Protein AF-A0A387B095-F1 (afdb_monomer_lite)

pLDDT: mean 88.82, std 8.4, range [57.94, 96.94]

Foldseek 3Di:
DDDPVLVVCVVVVPVLNVLLLCQQALNQVVVQVPPPDAAADALSSLVVNVVCVVVVVHRGPADLVDQVRLVVSCVVCVVRHDPRNNCNSCVVPD

Organism: NCBI:txid2419772

Structure (mmCIF, N/CA/C/O backbone):
data_AF-A0A387B095-F1
#
_entry.id   AF-A0A387B095-F1
#
loop_
_atom_site.group_PDB
_atom_site.id
_atom_site.type_symbol
_atom_site.label_atom_id
_atom_site.label_alt_id
_atom_site.label_comp_id
_atom_site.label_asym_id
_atom_site.label_entity_id
_atom_site.label_seq_id
_atom_site.pdbx_PDB_ins_code
_atom_site.Cartn_x
_atom_site.Cartn_y
_atom_site.Cartn_z
_atom_site.occupancy
_atom_site.B_iso_or_equiv
_atom_site.auth_seq_id
_atom_site.auth_comp_id
_atom_site.auth_asym_id
_atom_site.auth_atom_id
_atom_site.pdbx_PDB_model_num
ATOM 1 N N . MET A 1 1 ? -12.967 -7.777 11.930 1.00 57.94 1 MET A N 1
ATOM 2 C CA . MET A 1 1 ? -13.202 -7.027 13.188 1.00 57.94 1 MET A CA 1
ATOM 3 C C . MET A 1 1 ? -11.987 -6.148 13.418 1.00 57.94 1 MET A C 1
ATOM 5 O O . MET A 1 1 ? -10.874 -6.657 13.345 1.00 57.94 1 MET A O 1
ATOM 9 N N . ILE A 1 2 ? -12.184 -4.840 13.593 1.00 68.00 2 ILE A N 1
ATOM 10 C CA . ILE A 1 2 ? -11.079 -3.882 13.733 1.00 68.00 2 ILE A CA 1
ATOM 11 C C . ILE A 1 2 ? -10.403 -4.122 15.079 1.00 68.00 2 ILE A C 1
ATOM 13 O O . ILE A 1 2 ? -11.078 -4.164 16.109 1.00 68.00 2 ILE A O 1
ATOM 17 N N . LYS A 1 3 ? -9.082 -4.301 15.077 1.00 78.75 3 LYS A N 1
ATOM 18 C CA . LYS A 1 3 ? -8.348 -4.499 16.324 1.00 78.75 3 LYS A CA 1
ATOM 19 C C . LYS A 1 3 ? -8.326 -3.192 17.137 1.00 78.75 3 LYS A C 1
ATOM 21 O O . LYS A 1 3 ? -8.150 -2.128 16.535 1.00 78.75 3 LYS A O 1
ATOM 26 N N . PRO A 1 4 ? -8.472 -3.236 18.475 1.00 82.19 4 PRO A N 1
ATOM 27 C CA . PRO A 1 4 ? -8.474 -2.040 19.319 1.00 82.19 4 PRO A CA 1
ATOM 28 C C . PRO A 1 4 ? -7.256 -1.128 19.124 1.00 82.19 4 PRO A C 1
ATOM 30 O O . PRO A 1 4 ? -7.389 0.088 19.252 1.00 82.19 4 PRO A O 1
ATOM 33 N N . GLU A 1 5 ? -6.082 -1.672 18.781 1.00 80.56 5 GLU A N 1
ATOM 34 C CA . GLU A 1 5 ? -4.905 -0.848 18.493 1.00 80.56 5 GLU A CA 1
ATOM 35 C C . GLU A 1 5 ? -5.085 0.080 17.282 1.00 80.56 5 GLU A C 1
ATOM 37 O O . GLU A 1 5 ? -4.648 1.225 17.340 1.00 80.56 5 GLU A O 1
ATOM 42 N N . ILE A 1 6 ? -5.793 -0.350 16.231 1.00 76.94 6 ILE A N 1
ATOM 43 C CA . ILE A 1 6 ? -6.024 0.461 15.024 1.00 76.94 6 ILE A CA 1
ATOM 44 C C . ILE A 1 6 ? -6.924 1.653 15.367 1.00 76.94 6 ILE A C 1
ATOM 46 O O . ILE A 1 6 ? -6.660 2.778 14.951 1.00 76.94 6 ILE A O 1
ATOM 50 N N . LEU A 1 7 ? -7.956 1.432 16.186 1.00 77.56 7 LEU A N 1
ATOM 51 C CA . LEU A 1 7 ? -8.825 2.513 16.659 1.00 77.56 7 LEU A CA 1
ATOM 52 C C . LEU A 1 7 ? -8.045 3.525 17.507 1.00 77.56 7 LEU A C 1
ATOM 54 O O . LEU A 1 7 ? -8.182 4.729 17.306 1.00 77.56 7 LEU A O 1
ATOM 58 N N . LYS A 1 8 ? -7.175 3.048 18.406 1.00 80.31 8 LYS A N 1
ATOM 59 C CA . LYS A 1 8 ? -6.303 3.923 19.206 1.00 80.31 8 LYS A CA 1
ATOM 60 C C . LYS A 1 8 ? -5.348 4.737 18.334 1.00 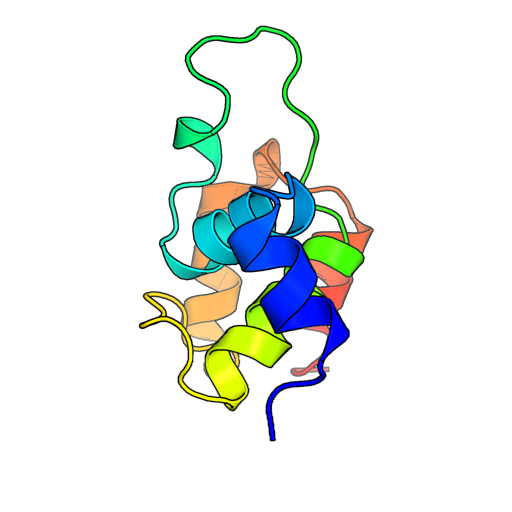80.31 8 LYS A C 1
ATOM 62 O O . LYS A 1 8 ? -5.178 5.925 18.580 1.00 80.31 8 LYS A O 1
ATOM 67 N N . MET A 1 9 ? -4.758 4.126 17.308 1.00 81.44 9 MET A N 1
ATOM 68 C CA . MET A 1 9 ? -3.879 4.821 16.364 1.00 81.44 9 MET A CA 1
ATOM 69 C C . MET A 1 9 ? -4.619 5.941 15.619 1.00 81.44 9 MET A C 1
ATOM 71 O O . MET A 1 9 ? -4.060 7.020 15.446 1.00 81.44 9 MET A O 1
ATOM 75 N N . ALA A 1 10 ? -5.879 5.717 15.230 1.00 74.19 10 ALA A N 1
ATOM 76 C CA . ALA A 1 10 ? -6.674 6.716 14.518 1.00 74.19 10 ALA A CA 1
ATOM 77 C C . ALA A 1 10 ? -7.013 7.908 15.423 1.00 74.19 10 ALA A C 1
ATOM 79 O O . ALA A 1 10 ? -6.872 9.057 15.014 1.00 74.19 10 ALA A O 1
ATOM 80 N N . ILE A 1 11 ? -7.402 7.629 16.671 1.00 77.25 11 ILE A N 1
ATOM 81 C CA . ILE A 1 11 ? -7.702 8.654 17.681 1.00 77.25 11 ILE A CA 1
ATOM 82 C C . ILE A 1 11 ? -6.457 9.492 17.999 1.00 77.25 11 ILE A C 1
ATOM 84 O O . ILE A 1 11 ? -6.549 10.709 18.122 1.00 77.25 11 ILE A O 1
ATOM 88 N N . ASN A 1 12 ? -5.289 8.853 18.082 1.00 81.81 12 ASN A N 1
ATOM 89 C CA . ASN A 1 12 ? -4.035 9.510 18.450 1.00 81.81 12 ASN A CA 1
ATOM 90 C C . ASN A 1 12 ? -3.294 10.157 17.266 1.00 81.81 12 ASN A C 1
ATOM 92 O O . ASN A 1 12 ? -2.151 10.570 17.439 1.00 81.81 12 ASN A O 1
ATOM 96 N N . GLN A 1 13 ? -3.907 10.226 16.076 1.00 74.88 13 GLN A N 1
ATOM 97 C CA . GLN A 1 13 ? -3.285 10.759 14.853 1.00 74.88 13 GLN A CA 1
ATOM 98 C C . GLN A 1 13 ? -1.921 10.120 14.538 1.00 74.88 13 GLN A C 1
ATOM 100 O O . GLN A 1 13 ? -0.982 10.780 14.094 1.00 74.88 13 GLN A O 1
ATOM 105 N N . ASP A 1 14 ? -1.804 8.815 14.781 1.00 85.31 14 ASP A N 1
ATOM 106 C CA . ASP A 1 14 ? -0.556 8.085 14.602 1.00 85.31 14 ASP A CA 1
ATOM 107 C C . ASP A 1 14 ? -0.109 8.106 13.133 1.00 85.31 14 ASP A C 1
ATOM 109 O O . ASP A 1 14 ? -0.861 7.720 12.229 1.00 85.31 14 ASP A O 1
ATOM 113 N N . ASN A 1 15 ? 1.144 8.506 12.895 1.00 86.81 15 ASN A N 1
ATOM 114 C CA . ASN A 1 15 ? 1.693 8.636 11.546 1.00 86.81 15 ASN A CA 1
ATOM 115 C C . ASN A 1 15 ? 1.600 7.327 10.742 1.00 86.81 15 ASN A C 1
ATOM 117 O O . ASN A 1 15 ? 1.406 7.353 9.531 1.00 86.81 15 ASN A O 1
ATOM 121 N N . ARG A 1 16 ? 1.660 6.164 11.400 1.00 88.94 16 ARG A N 1
ATOM 122 C CA . ARG A 1 16 ? 1.531 4.857 10.736 1.00 88.94 16 ARG A CA 1
ATOM 123 C C . ARG A 1 16 ? 0.152 4.674 10.100 1.00 88.94 16 ARG A C 1
ATOM 125 O O . ARG A 1 16 ? 0.054 4.128 9.004 1.00 88.94 16 ARG A O 1
ATOM 132 N N . ILE A 1 17 ? -0.915 5.155 10.747 1.00 89.56 17 ILE A N 1
ATOM 133 C CA . ILE A 1 17 ? -2.255 5.126 10.145 1.00 89.56 17 ILE A CA 1
ATOM 134 C C . ILE A 1 17 ? -2.356 6.124 8.996 1.00 89.56 17 ILE A C 1
ATOM 136 O O . ILE A 1 17 ? -2.921 5.780 7.960 1.00 89.56 17 ILE A O 1
ATOM 140 N N . ASN A 1 18 ? -1.777 7.317 9.137 1.00 90.31 18 ASN A N 1
ATOM 141 C CA . ASN A 1 18 ? -1.792 8.317 8.068 1.00 90.31 18 ASN A CA 1
ATOM 142 C C . ASN A 1 18 ? -1.066 7.808 6.816 1.00 90.31 18 ASN A C 1
ATOM 144 O O . ASN A 1 18 ? -1.589 7.939 5.712 1.00 90.31 18 ASN A O 1
ATOM 148 N N . ARG A 1 19 ? 0.073 7.133 6.993 1.00 93.44 19 ARG A N 1
ATOM 149 C CA . ARG A 1 19 ? 0.828 6.458 5.928 1.00 93.44 19 ARG A CA 1
ATOM 150 C C . ARG A 1 19 ? 0.014 5.352 5.257 1.00 93.44 19 ARG A C 1
ATOM 152 O O . ARG A 1 19 ? -0.109 5.334 4.035 1.00 93.44 19 ARG A O 1
ATOM 159 N N . ALA A 1 20 ? -0.619 4.475 6.035 1.00 94.62 20 ALA A N 1
ATOM 160 C CA . ALA A 1 20 ? -1.482 3.431 5.483 1.00 94.62 20 ALA A CA 1
ATOM 161 C C . ALA A 1 20 ? -2.678 4.011 4.706 1.00 94.62 20 ALA A C 1
ATOM 163 O O . ALA A 1 20 ? -2.994 3.546 3.612 1.00 94.62 20 ALA A O 1
ATOM 164 N N . ILE A 1 21 ? -3.317 5.064 5.223 1.00 93.19 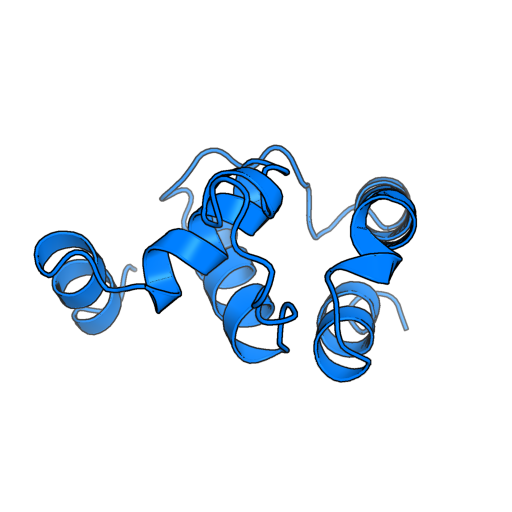21 ILE A N 1
ATOM 165 C CA . ILE A 1 21 ? -4.375 5.797 4.512 1.00 93.19 21 ILE A CA 1
ATOM 166 C C . ILE A 1 21 ? -3.829 6.420 3.224 1.00 93.19 21 ILE A C 1
ATOM 168 O O . ILE A 1 21 ? -4.530 6.414 2.211 1.00 93.19 21 ILE A O 1
ATOM 172 N N . ALA A 1 22 ? -2.597 6.932 3.247 1.00 93.75 22 ALA A N 1
ATOM 173 C CA . ALA A 1 22 ? -1.992 7.560 2.085 1.00 93.75 22 ALA A CA 1
ATOM 174 C C . ALA A 1 22 ? -1.735 6.567 0.942 1.00 93.75 22 ALA A C 1
ATOM 176 O O . ALA A 1 22 ? -1.946 6.888 -0.228 1.00 93.75 22 ALA A O 1
ATOM 177 N N . ILE A 1 23 ? -1.369 5.327 1.283 1.00 95.56 23 ILE A N 1
ATOM 178 C CA . ILE A 1 23 ? -1.323 4.213 0.327 1.00 95.56 23 ILE A CA 1
ATOM 179 C C . ILE A 1 23 ? -2.717 3.986 -0.264 1.00 95.56 23 ILE A C 1
ATOM 181 O O . ILE A 1 23 ? -2.883 4.032 -1.477 1.00 95.56 23 ILE A O 1
ATOM 185 N N . LEU A 1 24 ? -3.746 3.816 0.573 1.00 95.56 24 LEU A N 1
ATOM 186 C CA . LEU A 1 24 ? -5.112 3.533 0.105 1.00 95.56 24 LEU A CA 1
ATOM 187 C C . LEU A 1 24 ? -5.687 4.618 -0.804 1.00 95.56 24 LEU A C 1
ATOM 189 O O . LEU A 1 24 ? -6.499 4.329 -1.680 1.00 95.56 24 LEU A O 1
ATOM 193 N N . LYS A 1 25 ? -5.286 5.871 -0.602 1.00 94.62 25 LYS A N 1
ATOM 194 C CA . LYS A 1 25 ? -5.747 7.016 -1.391 1.00 94.62 25 LYS A CA 1
ATOM 195 C C . LYS A 1 25 ? -4.852 7.340 -2.591 1.00 94.62 25 LYS A C 1
ATOM 197 O O . LYS A 1 25 ? -5.210 8.258 -3.341 1.00 94.62 25 LYS A O 1
ATOM 202 N N . ASP A 1 26 ? -3.761 6.593 -2.782 1.00 93.50 26 ASP A N 1
ATOM 203 C CA . ASP A 1 26 ? -2.709 6.847 -3.774 1.00 93.50 26 ASP A CA 1
ATOM 204 C C . ASP A 1 26 ? -2.225 8.307 -3.716 1.00 93.50 26 ASP A C 1
ATOM 206 O O . ASP A 1 26 ? -2.269 9.053 -4.693 1.00 93.50 26 ASP A O 1
ATOM 210 N N . ASN A 1 27 ? -1.882 8.768 -2.509 1.00 92.56 27 ASN A N 1
ATOM 211 C CA . ASN A 1 27 ? -1.458 10.145 -2.247 1.00 92.56 27 ASN A CA 1
ATOM 212 C C . ASN A 1 27 ? -0.289 10.217 -1.253 1.00 92.56 27 ASN A C 1
ATOM 214 O O . ASN A 1 27 ? -0.229 11.144 -0.444 1.00 92.56 27 ASN A O 1
ATOM 218 N N . TRP A 1 28 ? 0.659 9.275 -1.334 1.00 91.19 28 TRP A N 1
ATOM 219 C CA . TRP A 1 28 ? 1.836 9.219 -0.453 1.00 91.19 28 TRP A CA 1
ATOM 220 C C . TRP A 1 28 ? 2.558 10.563 -0.334 1.00 91.19 28 TRP A C 1
ATOM 222 O O . TRP A 1 28 ? 2.864 11.005 0.763 1.00 91.19 28 TRP A O 1
ATOM 232 N N . PHE A 1 29 ? 2.746 11.269 -1.450 1.00 84.69 29 PHE A N 1
ATOM 233 C CA . PHE A 1 29 ? 3.406 12.576 -1.469 1.00 84.69 29 PHE A CA 1
ATOM 234 C C . PHE A 1 29 ? 2.749 13.616 -0.540 1.00 84.69 29 PHE A C 1
ATOM 236 O O . PHE A 1 29 ? 3.442 14.424 0.069 1.00 84.69 29 PHE A O 1
ATOM 243 N N . SER A 1 30 ? 1.422 13.575 -0.384 1.00 83.38 30 SER A N 1
ATOM 244 C CA . SER A 1 30 ? 0.670 14.602 0.351 1.00 83.38 30 SER A CA 1
ATOM 245 C C . SER A 1 30 ? 0.920 14.626 1.859 1.00 83.38 30 SER A C 1
ATOM 247 O O . SER A 1 30 ? 0.585 15.618 2.496 1.00 83.38 30 SER A O 1
ATOM 249 N N . ILE A 1 31 ? 1.502 13.571 2.442 1.00 83.69 31 ILE A N 1
ATOM 250 C CA . ILE A 1 31 ? 1.797 13.547 3.886 1.00 83.69 31 ILE A CA 1
ATOM 251 C C . ILE A 1 31 ? 3.145 14.193 4.226 1.00 83.69 31 ILE A C 1
ATOM 253 O O . ILE A 1 31 ? 3.459 14.340 5.403 1.00 83.69 31 ILE A O 1
ATOM 257 N N . TYR A 1 32 ? 3.932 14.569 3.214 1.00 77.25 32 TYR A N 1
ATOM 258 C CA . TYR A 1 32 ? 5.280 15.103 3.393 1.00 77.25 32 TYR A CA 1
ATOM 259 C C . TYR A 1 32 ? 5.450 16.554 2.935 1.00 77.25 32 TYR A C 1
ATOM 261 O O . TYR A 1 32 ? 6.557 17.036 3.088 1.00 77.25 32 TYR A O 1
ATOM 269 N N . ASP A 1 33 ? 4.413 17.226 2.415 1.00 67.25 33 ASP A N 1
ATOM 270 C CA . ASP A 1 33 ? 4.322 18.684 2.144 1.00 67.25 33 ASP A CA 1
ATOM 271 C C . ASP A 1 33 ? 5.679 19.408 1.935 1.00 67.25 33 ASP A C 1
ATOM 273 O O . ASP A 1 33 ? 6.150 20.152 2.791 1.00 67.25 33 ASP A O 1
ATOM 277 N N . ASP A 1 34 ? 6.359 19.113 0.819 1.00 66.50 34 ASP A N 1
ATOM 278 C CA . ASP A 1 34 ? 7.669 19.674 0.426 1.00 66.50 34 ASP A CA 1
ATOM 279 C C . ASP A 1 34 ? 8.873 19.398 1.357 1.00 66.50 34 ASP A C 1
ATOM 281 O O . ASP A 1 34 ? 9.961 19.954 1.176 1.00 66.50 34 ASP A O 1
ATOM 285 N N . SER A 1 35 ? 8.744 18.473 2.310 1.00 72.75 35 SER A N 1
ATOM 286 C CA . SER A 1 35 ? 9.855 17.980 3.124 1.00 72.75 35 SER A CA 1
ATOM 287 C C . SER A 1 35 ? 10.936 17.339 2.242 1.00 72.75 35 SER A C 1
ATOM 289 O O . SER A 1 35 ? 10.649 16.392 1.499 1.00 72.75 35 SER A O 1
ATOM 291 N N . PRO A 1 36 ? 12.211 17.756 2.376 1.00 70.69 36 PRO A N 1
ATOM 292 C CA . PRO A 1 36 ? 13.327 17.072 1.726 1.00 70.69 36 PRO A CA 1
ATOM 293 C C . PRO A 1 36 ? 13.575 15.675 2.320 1.00 70.69 36 PRO A C 1
ATOM 295 O O . PRO A 1 36 ? 14.278 14.863 1.719 1.00 70.69 36 PRO A O 1
ATOM 298 N N . PHE A 1 37 ? 12.990 15.381 3.485 1.00 73.19 37 PHE A N 1
ATOM 299 C CA . PHE A 1 37 ? 13.082 14.097 4.168 1.00 73.19 37 PHE A CA 1
ATOM 300 C C . PHE A 1 37 ? 11.737 13.385 4.076 1.00 73.19 37 PHE A C 1
ATOM 302 O O . PHE A 1 37 ? 10.851 13.559 4.917 1.00 73.19 37 PHE A O 1
ATOM 309 N N . MET A 1 38 ? 11.591 12.607 3.007 1.00 81.38 38 MET A N 1
ATOM 310 C CA . MET A 1 38 ? 10.458 11.719 2.805 1.00 81.38 38 MET A CA 1
ATOM 311 C C . MET A 1 38 ? 10.859 10.300 3.177 1.00 81.38 38 MET A C 1
ATOM 313 O O . MET A 1 38 ? 11.727 9.702 2.535 1.00 81.38 38 MET A O 1
ATOM 317 N N . ASP A 1 39 ? 10.193 9.740 4.179 1.00 88.81 39 ASP A N 1
ATOM 318 C CA . ASP A 1 39 ? 10.346 8.320 4.455 1.00 88.81 39 ASP A CA 1
ATOM 319 C C . ASP A 1 39 ? 9.738 7.505 3.314 1.00 88.81 39 ASP A C 1
ATOM 321 O O . ASP A 1 39 ? 8.657 7.802 2.791 1.00 88.81 39 ASP A O 1
ATOM 325 N N . LYS A 1 40 ? 10.418 6.418 2.967 1.00 92.06 40 LYS A N 1
ATOM 326 C CA . LYS A 1 40 ? 9.885 5.442 2.025 1.00 92.06 40 LYS A CA 1
ATOM 327 C C . LYS A 1 40 ? 8.769 4.623 2.668 1.00 92.06 40 LYS A C 1
ATOM 329 O O . LYS A 1 40 ? 8.785 4.380 3.876 1.00 92.06 40 LYS A O 1
ATOM 334 N N . MET A 1 41 ? 7.821 4.179 1.848 1.00 94.81 41 MET A N 1
ATOM 335 C CA . MET A 1 41 ? 6.886 3.114 2.194 1.00 94.81 41 MET A CA 1
ATOM 336 C C . MET A 1 41 ? 7.668 1.866 2.582 1.00 94.81 41 MET A C 1
ATOM 338 O O . MET A 1 41 ? 8.588 1.477 1.860 1.00 94.81 41 MET A O 1
ATOM 342 N N . SER A 1 42 ? 7.244 1.243 3.676 1.00 95.62 42 SER A N 1
ATOM 343 C CA . SER A 1 42 ? 7.761 -0.026 4.189 1.00 95.62 42 SER A CA 1
ATOM 344 C C . SER A 1 42 ? 6.707 -1.132 4.090 1.00 95.62 42 SER A C 1
ATOM 346 O O . SER A 1 42 ? 5.512 -0.856 3.930 1.00 95.62 42 SER A O 1
ATOM 348 N N . ALA A 1 43 ? 7.114 -2.392 4.267 1.00 96.38 43 ALA A N 1
ATOM 349 C CA . ALA A 1 43 ? 6.176 -3.516 4.355 1.00 96.38 43 ALA A CA 1
ATOM 350 C C . ALA A 1 43 ? 5.086 -3.310 5.429 1.00 96.38 43 ALA A C 1
ATOM 352 O O . ALA A 1 43 ? 3.918 -3.618 5.194 1.00 96.38 43 ALA A O 1
ATOM 353 N N . ASN A 1 44 ? 5.427 -2.718 6.580 1.00 95.19 44 ASN A N 1
ATOM 354 C CA . ASN A 1 44 ? 4.467 -2.470 7.663 1.00 95.19 44 ASN A CA 1
ATOM 355 C C . ASN A 1 44 ? 3.344 -1.507 7.243 1.00 95.19 44 ASN A C 1
ATOM 357 O O . ASN A 1 44 ? 2.184 -1.715 7.608 1.00 95.19 44 ASN A O 1
ATOM 361 N N . ASP A 1 45 ? 3.672 -0.473 6.460 1.00 95.75 45 ASP A N 1
ATOM 362 C CA . ASP A 1 45 ? 2.678 0.472 5.937 1.00 95.75 45 ASP A CA 1
ATOM 363 C C . ASP A 1 45 ? 1.697 -0.243 4.997 1.00 95.75 45 ASP A C 1
ATOM 365 O O . ASP A 1 45 ? 0.479 -0.074 5.105 1.00 95.75 45 ASP A O 1
ATOM 369 N N . VAL A 1 46 ? 2.227 -1.096 4.112 1.00 96.56 46 VAL A N 1
ATOM 370 C CA . VAL A 1 46 ? 1.437 -1.877 3.152 1.00 96.56 46 VAL A CA 1
ATOM 371 C C . VAL A 1 46 ? 0.538 -2.886 3.867 1.00 96.56 46 VAL A C 1
ATOM 373 O O . VAL A 1 46 ? -0.652 -2.972 3.561 1.00 96.56 46 VAL A O 1
ATOM 376 N N . GLN A 1 47 ? 1.062 -3.627 4.846 1.00 95.69 47 GLN A N 1
ATOM 377 C CA . GLN A 1 47 ? 0.280 -4.591 5.624 1.00 95.69 47 GLN A CA 1
ATOM 378 C C . GLN A 1 47 ? -0.871 -3.910 6.368 1.00 95.69 47 GLN A C 1
ATOM 380 O O . GLN A 1 47 ? -2.000 -4.412 6.375 1.00 95.69 47 GLN A O 1
ATOM 385 N N . LEU A 1 48 ? -0.618 -2.740 6.962 1.00 95.00 48 LEU A N 1
ATOM 386 C CA . LEU A 1 48 ? -1.668 -1.966 7.610 1.00 95.00 48 LEU A CA 1
ATOM 387 C C . LEU A 1 48 ? -2.707 -1.481 6.589 1.00 95.00 48 LEU A C 1
ATOM 389 O O . LEU A 1 48 ? -3.900 -1.666 6.824 1.00 95.00 48 LEU A O 1
ATOM 393 N N . ALA A 1 49 ? -2.288 -0.957 5.434 1.00 95.38 49 ALA A N 1
ATOM 394 C CA . ALA A 1 49 ? -3.197 -0.539 4.365 1.00 95.38 49 ALA A CA 1
ATOM 395 C C . ALA A 1 49 ? -4.093 -1.696 3.885 1.00 95.38 49 ALA A C 1
ATOM 397 O O . ALA A 1 49 ? -5.319 -1.562 3.861 1.00 95.38 49 ALA A O 1
ATOM 398 N N . LYS A 1 50 ? -3.518 -2.871 3.599 1.00 94.62 50 LYS A N 1
ATOM 399 C CA . LYS A 1 50 ? -4.273 -4.084 3.240 1.00 94.62 50 LYS A CA 1
ATOM 400 C C . LYS A 1 50 ? -5.292 -4.459 4.317 1.00 94.62 50 LYS A C 1
ATOM 402 O O . LYS A 1 50 ? -6.442 -4.755 3.996 1.00 94.62 50 LYS A O 1
ATOM 407 N N . ASN A 1 51 ? -4.905 -4.405 5.593 1.00 93.12 51 ASN A N 1
ATOM 408 C CA . ASN A 1 51 ? -5.806 -4.697 6.710 1.00 93.12 51 ASN A CA 1
ATOM 409 C C . ASN A 1 51 ? -6.980 -3.711 6.788 1.00 93.12 51 ASN A C 1
ATOM 411 O O . ASN A 1 51 ? -8.116 -4.134 7.020 1.00 93.12 51 ASN A O 1
ATOM 415 N N . LEU A 1 52 ? -6.722 -2.417 6.579 1.00 92.44 52 LEU A N 1
ATOM 416 C CA . LEU A 1 52 ? -7.753 -1.378 6.555 1.00 92.44 52 LEU A CA 1
ATOM 417 C C . LEU A 1 52 ? -8.718 -1.561 5.371 1.00 92.44 52 LEU A C 1
ATOM 419 O O . LEU A 1 52 ? -9.933 -1.499 5.565 1.00 92.44 52 LEU A O 1
ATOM 423 N N . SER A 1 53 ? -8.183 -1.846 4.17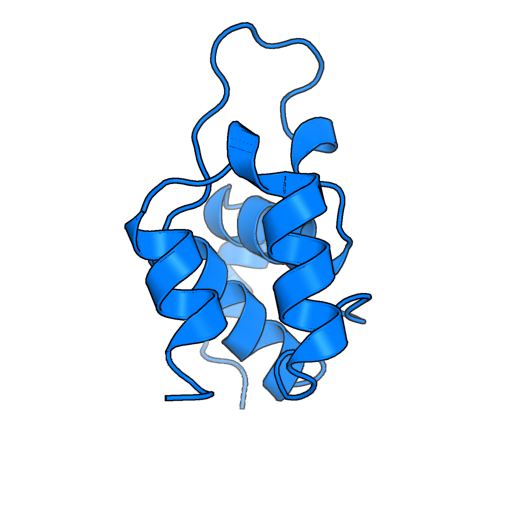9 1.00 93.25 53 SER A N 1
ATOM 424 C CA . SER A 1 53 ? -8.959 -2.118 2.961 1.00 93.25 53 SER A CA 1
ATOM 425 C C . SER A 1 53 ? -9.838 -3.363 3.116 1.00 93.25 53 SER A C 1
ATOM 427 O O . SER A 1 53 ? -11.052 -3.292 2.954 1.00 93.25 53 SER A O 1
ATOM 429 N N . LYS A 1 54 ? -9.262 -4.487 3.569 1.00 91.56 54 LYS A N 1
ATOM 430 C CA . LYS A 1 54 ? -9.976 -5.761 3.781 1.00 91.56 54 LYS A CA 1
ATOM 431 C C . LYS A 1 54 ? -11.149 -5.649 4.761 1.00 91.56 54 LYS A C 1
ATOM 433 O O . LYS A 1 54 ? -12.116 -6.396 4.648 1.00 91.56 54 LYS A O 1
ATOM 438 N N . ASN A 1 55 ? -11.060 -4.755 5.748 1.00 89.25 55 ASN A N 1
ATOM 439 C CA . ASN A 1 55 ? -12.131 -4.517 6.720 1.00 89.25 55 ASN A CA 1
ATOM 440 C C . ASN A 1 55 ? -13.069 -3.361 6.312 1.00 89.25 55 ASN A C 1
ATOM 442 O O . ASN A 1 55 ? -13.895 -2.964 7.130 1.00 89.25 55 ASN A O 1
ATOM 446 N N . ASN A 1 56 ? -12.956 -2.824 5.088 1.00 88.06 56 ASN A N 1
ATOM 447 C CA . ASN A 1 56 ? -13.754 -1.705 4.566 1.00 88.06 56 ASN A CA 1
ATOM 448 C C . ASN A 1 56 ? -13.746 -0.457 5.470 1.00 88.06 56 ASN A C 1
ATOM 450 O O . ASN A 1 56 ? -14.739 0.259 5.567 1.00 88.06 56 ASN A O 1
ATOM 454 N N . ILE A 1 57 ? -12.628 -0.198 6.158 1.00 86.50 57 ILE A N 1
ATOM 455 C CA . ILE A 1 57 ? -12.507 0.939 7.087 1.00 86.50 57 ILE A CA 1
ATOM 456 C C . ILE A 1 57 ? -12.317 2.246 6.311 1.00 86.50 57 ILE A C 1
ATOM 458 O O . ILE A 1 57 ? -12.831 3.293 6.694 1.00 86.50 57 ILE A O 1
ATOM 462 N N . ILE A 1 58 ? -11.558 2.181 5.219 1.00 85.88 58 ILE A N 1
ATOM 463 C CA . ILE A 1 58 ? -11.230 3.310 4.353 1.00 85.88 58 ILE A CA 1
ATOM 464 C C . ILE A 1 58 ? -11.501 2.872 2.919 1.00 85.88 58 ILE A C 1
ATOM 466 O O . ILE A 1 58 ? -11.072 1.792 2.513 1.00 85.88 58 ILE A O 1
ATOM 470 N N . ASN A 1 59 ? -12.181 3.719 2.146 1.00 87.38 59 ASN A N 1
ATOM 471 C CA . ASN A 1 59 ? -12.370 3.472 0.722 1.00 87.38 59 ASN A CA 1
ATOM 472 C C . ASN A 1 59 ? -11.014 3.521 0.001 1.00 87.38 59 ASN A C 1
ATOM 474 O O . ASN A 1 59 ? -10.338 4.554 0.020 1.00 87.38 59 ASN A O 1
ATOM 478 N N . SER A 1 60 ? -10.623 2.405 -0.610 1.00 93.19 60 SER A N 1
ATOM 479 C CA . SER A 1 60 ? -9.340 2.254 -1.289 1.00 93.19 60 SER A CA 1
ATOM 480 C C . SER A 1 60 ? -9.466 2.581 -2.776 1.00 93.19 60 SER A C 1
ATOM 482 O O . SER A 1 60 ? -10.363 2.088 -3.453 1.00 93.19 60 SER A O 1
ATOM 484 N N . LYS A 1 61 ? -8.534 3.374 -3.312 1.00 93.38 61 LYS A N 1
ATOM 485 C CA . LYS A 1 61 ? -8.336 3.536 -4.762 1.00 93.38 61 LYS A CA 1
ATOM 486 C C . LYS A 1 61 ? -7.562 2.374 -5.384 1.00 93.38 61 LYS A C 1
ATOM 488 O O . LYS A 1 61 ? -7.559 2.229 -6.606 1.00 93.38 61 LYS A O 1
ATOM 493 N N . ILE A 1 62 ? -6.892 1.579 -4.553 1.00 92.31 62 ILE A N 1
ATOM 494 C CA . ILE A 1 62 ? -6.120 0.409 -4.963 1.00 92.31 62 ILE A CA 1
ATOM 495 C C . ILE A 1 62 ? -6.922 -0.839 -4.612 1.00 92.31 62 ILE A C 1
ATOM 497 O O . ILE A 1 62 ? -7.309 -1.027 -3.457 1.00 92.31 62 ILE A O 1
ATOM 501 N N . ASP A 1 63 ? -7.134 -1.709 -5.592 1.00 92.31 63 ASP A N 1
ATOM 502 C CA . ASP A 1 63 ? -7.569 -3.077 -5.328 1.00 92.31 63 ASP A CA 1
ATOM 503 C C . ASP A 1 63 ? -6.327 -3.959 -5.167 1.00 92.31 63 ASP A C 1
ATOM 505 O O . ASP A 1 63 ? -5.593 -4.182 -6.128 1.00 92.31 63 ASP A O 1
ATOM 509 N N . PHE A 1 64 ? -6.072 -4.432 -3.944 1.00 94.62 64 PHE A N 1
ATOM 510 C CA . PHE A 1 64 ? -4.912 -5.276 -3.645 1.00 94.62 64 PHE A CA 1
ATOM 511 C C . PHE A 1 64 ? -5.033 -6.706 -4.187 1.00 94.62 64 PHE A C 1
ATOM 513 O O . PHE A 1 64 ? -4.063 -7.451 -4.097 1.00 94.62 64 PHE A O 1
ATOM 520 N N . ASN A 1 65 ? -6.188 -7.094 -4.735 1.00 94.44 65 ASN A N 1
ATOM 521 C CA . ASN A 1 65 ? -6.393 -8.403 -5.358 1.00 94.44 65 ASN A CA 1
ATOM 522 C C . ASN A 1 65 ? -6.267 -8.354 -6.891 1.00 94.44 65 ASN A C 1
ATOM 524 O O . ASN A 1 65 ? -6.305 -9.397 -7.539 1.00 94.44 65 ASN A O 1
ATOM 528 N N . ASP A 1 66 ? -6.110 -7.165 -7.478 1.00 95.81 66 ASP A N 1
ATOM 529 C CA . ASP A 1 66 ? -5.910 -6.975 -8.915 1.00 95.81 66 ASP A CA 1
ATOM 530 C C . ASP A 1 66 ? -4.431 -6.679 -9.191 1.00 95.81 66 ASP A C 1
ATOM 532 O O . ASP A 1 66 ? -3.927 -5.584 -8.919 1.00 95.81 66 ASP A O 1
ATOM 536 N N . TYR A 1 67 ? -3.735 -7.660 -9.771 1.00 95.62 67 TYR A N 1
ATOM 537 C CA . TYR A 1 67 ? -2.319 -7.538 -10.114 1.00 95.62 67 TYR A CA 1
ATOM 538 C C . TYR A 1 67 ? -2.031 -6.309 -10.980 1.00 95.62 67 TYR A C 1
ATOM 540 O O . TYR A 1 67 ? -1.062 -5.596 -10.728 1.00 95.62 67 TYR A O 1
ATOM 548 N N . ALA A 1 68 ? -2.865 -6.017 -11.982 1.00 95.44 68 ALA A N 1
ATOM 549 C CA . ALA A 1 68 ? -2.629 -4.896 -12.886 1.00 95.44 68 ALA A CA 1
ATOM 550 C C . ALA A 1 68 ? -2.743 -3.556 -12.144 1.00 95.44 68 ALA A C 1
ATOM 552 O O . ALA A 1 68 ? -1.956 -2.636 -12.388 1.00 95.44 68 ALA A O 1
ATOM 553 N N . ARG A 1 69 ? -3.687 -3.447 -11.199 1.00 95.12 69 ARG A N 1
ATOM 554 C CA . ARG A 1 69 ? -3.841 -2.264 -10.335 1.00 95.12 69 ARG A CA 1
ATOM 555 C C . ARG A 1 69 ? -2.664 -2.108 -9.380 1.00 95.12 69 ARG A C 1
ATOM 557 O O . ARG A 1 69 ? -2.127 -1.005 -9.277 1.00 95.12 69 ARG A O 1
ATOM 564 N N . VAL A 1 70 ? -2.242 -3.190 -8.728 1.00 96.44 70 VAL A N 1
ATOM 565 C CA . VAL A 1 70 ? -1.091 -3.184 -7.812 1.00 96.44 70 VAL A CA 1
ATOM 566 C C . VAL A 1 70 ? 0.197 -2.852 -8.560 1.00 96.44 70 VAL A C 1
ATOM 568 O O . VAL A 1 70 ? 0.948 -1.978 -8.134 1.00 96.44 70 VAL A O 1
ATOM 571 N N . HIS A 1 71 ? 0.438 -3.479 -9.709 1.00 95.69 71 HIS A N 1
ATOM 572 C CA . HIS A 1 71 ? 1.627 -3.233 -10.516 1.00 95.69 71 HIS A CA 1
ATOM 573 C C . HIS A 1 71 ? 1.688 -1.7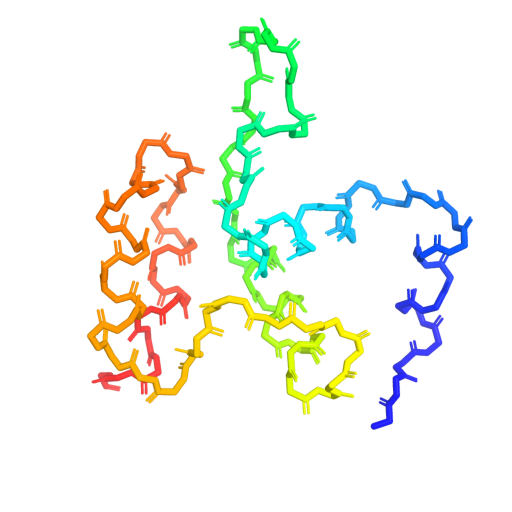83 -11.012 1.00 95.69 71 HIS A C 1
ATOM 575 O O . HIS A 1 71 ? 2.728 -1.133 -10.904 1.00 95.69 71 HIS A O 1
ATOM 581 N N . LYS A 1 72 ? 0.556 -1.227 -11.470 1.00 95.50 72 LYS A N 1
ATOM 582 C CA . LYS A 1 72 ? 0.461 0.194 -11.835 1.00 95.50 72 LYS A CA 1
ATOM 583 C C . LYS A 1 72 ? 0.783 1.111 -10.652 1.00 95.50 72 LYS A C 1
ATOM 585 O O . LYS A 1 72 ? 1.507 2.088 -10.826 1.00 95.50 72 LYS A O 1
ATOM 590 N N . PHE A 1 73 ? 0.266 0.803 -9.461 1.00 95.81 73 PHE A N 1
ATOM 591 C CA . PHE A 1 73 ? 0.582 1.561 -8.250 1.00 95.81 73 PHE A CA 1
ATOM 592 C C . PHE A 1 73 ? 2.082 1.522 -7.929 1.00 95.81 73 PHE A C 1
ATOM 594 O O . PHE A 1 73 ? 2.664 2.573 -7.664 1.00 95.81 73 PHE A O 1
ATOM 601 N N . VAL A 1 74 ? 2.708 0.341 -8.009 1.00 95.62 74 VAL A N 1
ATOM 602 C CA . VAL A 1 74 ? 4.152 0.156 -7.793 1.00 95.62 74 VAL A CA 1
ATOM 603 C C . VAL A 1 74 ? 4.967 1.016 -8.753 1.00 95.62 74 VAL A C 1
ATOM 605 O O . VAL A 1 74 ? 5.832 1.756 -8.299 1.00 95.62 74 VAL A O 1
ATOM 608 N N . ILE A 1 75 ? 4.662 0.988 -10.054 1.00 95.06 75 ILE A N 1
ATOM 609 C CA . ILE A 1 75 ? 5.365 1.811 -11.052 1.00 95.06 75 ILE A CA 1
ATOM 610 C C . ILE A 1 75 ? 5.229 3.304 -10.725 1.00 95.06 75 ILE A C 1
ATOM 612 O O . ILE A 1 75 ? 6.219 4.031 -10.702 1.00 95.06 75 ILE A O 1
ATOM 616 N N . ASN A 1 76 ? 4.011 3.767 -10.435 1.00 93.50 76 ASN A N 1
ATOM 617 C CA . ASN A 1 76 ? 3.749 5.185 -10.176 1.00 93.50 76 ASN A CA 1
ATOM 618 C C . ASN A 1 76 ? 4.433 5.704 -8.905 1.00 93.50 76 ASN A C 1
ATOM 620 O O . ASN A 1 76 ? 4.741 6.893 -8.803 1.00 93.50 76 ASN A O 1
ATOM 624 N N . ASN A 1 77 ? 4.654 4.819 -7.936 1.00 93.06 77 ASN A N 1
ATOM 625 C CA . ASN A 1 77 ? 5.146 5.174 -6.617 1.00 93.06 77 ASN A CA 1
ATOM 626 C C . ASN A 1 77 ? 6.550 4.630 -6.321 1.00 93.06 77 ASN A C 1
ATOM 628 O O . ASN A 1 77 ? 6.996 4.751 -5.185 1.00 93.06 77 ASN A O 1
ATOM 632 N N . GLU A 1 78 ? 7.273 4.084 -7.306 1.00 92.50 78 GLU A N 1
ATOM 633 C CA . GLU A 1 78 ? 8.549 3.380 -7.092 1.00 92.50 78 GLU A CA 1
ATOM 634 C C . GLU A 1 78 ? 9.581 4.223 -6.322 1.00 92.50 78 GLU A C 1
ATOM 636 O O . GLU A 1 78 ? 10.224 3.745 -5.388 1.00 92.50 78 GLU A O 1
ATOM 641 N N . LYS A 1 79 ? 9.673 5.523 -6.629 1.00 90.56 79 LYS A N 1
ATOM 642 C CA . LYS A 1 79 ? 10.558 6.464 -5.917 1.00 90.56 79 LYS A CA 1
ATOM 643 C C . LYS A 1 79 ? 10.231 6.635 -4.426 1.00 90.56 79 LYS A C 1
ATOM 645 O O . LYS A 1 79 ? 11.094 7.053 -3.659 1.00 90.56 79 LYS A O 1
ATOM 650 N N . TYR A 1 80 ? 9.004 6.319 -4.023 1.00 91.75 80 TYR A N 1
ATOM 651 C CA . TYR A 1 80 ? 8.481 6.483 -2.670 1.00 91.75 80 TYR A CA 1
ATOM 652 C C . TYR A 1 80 ? 8.476 5.187 -1.860 1.00 91.75 80 TYR A C 1
ATOM 654 O O . TYR A 1 80 ? 8.015 5.199 -0.724 1.00 91.75 80 TYR A O 1
ATOM 662 N N . MET A 1 81 ? 8.967 4.074 -2.405 1.00 92.69 81 MET A N 1
ATOM 663 C CA . MET A 1 81 ? 8.946 2.770 -1.740 1.00 92.69 81 MET A CA 1
ATOM 664 C C . MET A 1 81 ? 10.345 2.187 -1.562 1.00 92.69 81 MET A C 1
ATOM 666 O O . MET A 1 81 ? 11.276 2.464 -2.326 1.00 92.69 81 MET A O 1
ATOM 670 N N . ASP A 1 82 ? 10.508 1.416 -0.490 1.00 92.75 82 ASP A N 1
ATOM 671 C CA . ASP A 1 82 ? 11.645 0.519 -0.332 1.00 92.75 82 ASP A CA 1
ATOM 672 C C . ASP A 1 82 ? 11.354 -0.850 -0.976 1.00 92.75 82 ASP A C 1
ATOM 674 O O . ASP A 1 82 ? 10.245 -1.119 -1.449 1.00 92.75 82 ASP A O 1
ATOM 678 N N . GLY A 1 83 ? 12.371 -1.717 -1.029 1.00 92.25 83 GLY A N 1
ATOM 679 C CA . GLY A 1 83 ? 12.218 -3.062 -1.592 1.00 92.25 83 GLY A CA 1
ATOM 680 C C . GLY A 1 83 ? 11.181 -3.903 -0.842 1.00 92.25 83 GLY A C 1
ATOM 681 O O . GLY A 1 83 ? 10.405 -4.613 -1.468 1.00 92.25 83 GLY A O 1
ATOM 682 N N . THR A 1 84 ? 11.081 -3.744 0.481 1.00 95.56 84 THR A N 1
ATOM 683 C CA . THR A 1 84 ? 10.164 -4.533 1.316 1.00 95.56 84 THR A CA 1
ATOM 684 C C . THR A 1 84 ? 8.700 -4.191 1.055 1.00 95.56 84 THR A C 1
ATOM 686 O O . THR A 1 84 ? 7.853 -5.079 1.051 1.00 95.56 84 THR A O 1
ATOM 689 N N . ALA A 1 85 ? 8.383 -2.922 0.787 1.00 96.44 85 ALA A N 1
ATOM 690 C CA . ALA A 1 85 ? 7.038 -2.507 0.406 1.00 96.44 85 ALA A CA 1
ATOM 691 C C . ALA A 1 85 ? 6.640 -3.066 -0.963 1.00 96.44 85 ALA A C 1
ATOM 693 O O . ALA A 1 85 ? 5.504 -3.509 -1.142 1.00 96.44 85 ALA A O 1
ATOM 694 N N . LYS A 1 86 ? 7.574 -3.067 -1.923 1.00 95.62 86 LYS A N 1
ATOM 695 C CA . LYS A 1 86 ? 7.358 -3.643 -3.256 1.00 95.62 86 LYS A CA 1
ATOM 696 C C . LYS A 1 86 ? 7.105 -5.149 -3.170 1.00 95.62 86 LYS A C 1
ATOM 698 O O . LYS A 1 86 ? 6.128 -5.626 -3.749 1.00 95.62 86 LYS A O 1
ATO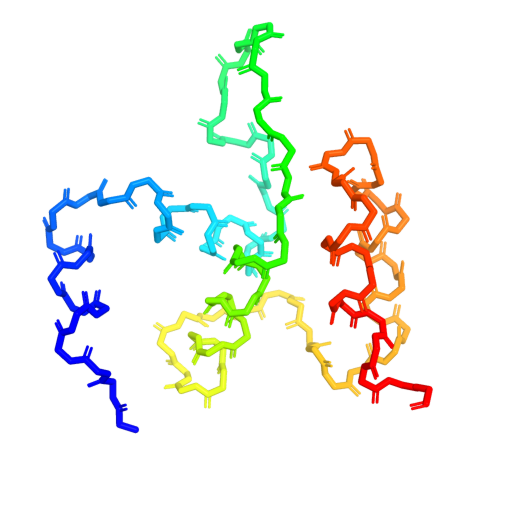M 703 N N . ASP A 1 87 ? 7.925 -5.860 -2.402 1.00 96.12 87 ASP A N 1
ATOM 704 C CA . ASP A 1 87 ? 7.789 -7.301 -2.181 1.00 96.12 87 ASP A CA 1
ATOM 705 C C . ASP A 1 87 ? 6.470 -7.634 -1.479 1.00 96.12 87 ASP A C 1
ATOM 707 O O . ASP A 1 87 ? 5.741 -8.522 -1.912 1.00 96.12 87 ASP A O 1
ATOM 711 N N . GLU A 1 88 ? 6.098 -6.873 -0.447 1.00 96.94 88 GLU A N 1
ATOM 712 C CA . GLU A 1 88 ? 4.826 -7.057 0.250 1.00 96.94 88 GLU A CA 1
ATOM 713 C C . GLU A 1 88 ? 3.628 -6.814 -0.684 1.00 96.94 88 GLU A C 1
ATOM 715 O O . GLU A 1 88 ? 2.657 -7.568 -0.644 1.00 96.94 88 GLU A O 1
ATOM 720 N N . LEU A 1 89 ? 3.660 -5.794 -1.550 1.00 95.50 89 LEU A N 1
ATOM 721 C CA . LEU A 1 89 ? 2.578 -5.521 -2.508 1.00 95.50 89 LEU A CA 1
ATOM 722 C C . LEU A 1 89 ? 2.410 -6.645 -3.534 1.00 95.50 89 LEU A C 1
ATOM 724 O O . LEU A 1 89 ? 1.281 -7.055 -3.803 1.00 95.50 89 LEU A O 1
ATOM 728 N N . LEU A 1 90 ? 3.513 -7.130 -4.103 1.00 95.38 90 LEU A N 1
ATOM 729 C CA . LEU A 1 90 ? 3.483 -8.083 -5.212 1.00 95.38 90 LEU A CA 1
ATOM 730 C C . LEU A 1 90 ? 3.477 -9.550 -4.762 1.00 95.38 90 LEU A C 1
ATOM 732 O O . LEU A 1 90 ? 3.048 -10.409 -5.526 1.00 95.38 90 LEU A O 1
ATOM 736 N N . GLY A 1 91 ? 3.887 -9.846 -3.527 1.00 92.25 91 GLY A N 1
ATOM 737 C CA . GLY A 1 91 ? 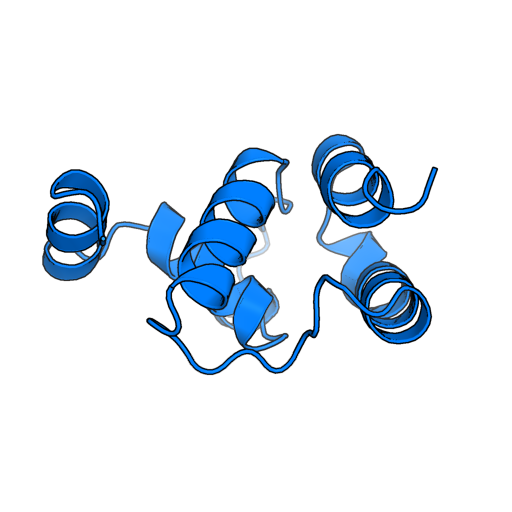4.021 -11.208 -3.004 1.00 92.25 91 GLY A CA 1
ATOM 738 C C . GLY A 1 91 ? 2.724 -12.018 -2.951 1.00 92.25 91 GLY A C 1
ATOM 739 O O . GLY A 1 91 ? 2.778 -13.233 -2.833 1.00 92.25 91 GLY A O 1
ATOM 740 N N . ALA A 1 92 ? 1.555 -11.382 -3.073 1.00 85.56 92 ALA A N 1
ATOM 741 C CA . ALA A 1 92 ? 0.273 -12.084 -3.163 1.00 85.56 92 ALA A CA 1
ATOM 742 C C . ALA A 1 92 ? 0.011 -12.735 -4.540 1.00 85.56 92 ALA A C 1
ATOM 744 O O . ALA A 1 92 ? -0.966 -13.468 -4.680 1.00 85.56 92 ALA A O 1
ATOM 745 N N . PHE A 1 93 ? 0.840 -12.446 -5.549 1.00 90.50 93 PHE A N 1
ATOM 746 C CA . PHE A 1 93 ? 0.645 -12.871 -6.941 1.00 90.50 93 PHE A CA 1
ATOM 747 C C . PHE A 1 93 ? 1.702 -13.865 -7.445 1.00 90.50 93 PHE A C 1
ATOM 749 O O . PHE A 1 93 ? 1.693 -14.200 -8.631 1.00 90.50 93 PHE A O 1
ATOM 756 N N . TYR A 1 94 ? 2.602 -14.310 -6.567 1.00 79.12 94 TYR A N 1
ATOM 757 C CA . TYR A 1 94 ? 3.679 -15.254 -6.865 1.00 79.12 94 TYR A CA 1
ATOM 758 C C . TYR A 1 94 ? 3.545 -16.534 -6.044 1.00 79.12 94 TYR A C 1
ATOM 760 O O . TYR A 1 94 ? 3.016 -16.459 -4.912 1.00 79.12 94 TYR A O 1
#

Secondary structure (DSSP, 8-state):
---HHHHHHHHTT-HHHHHHHHHHTT-GGGGSTT-S-PPPB-HHHHHHHHHHHHTTSS--SS-TT-HHHHHHHHHHHGGGB-HHHHHHHHGGG-

Sequence (94 aa):
MIKPEILKMAINQDNRINRAIAILKDNWFSIYDDSPFMDKMSANDVQLAKNLSKNNIINSKIDFNDYARVHKFVINNEKYMDGTAKDELLGAFY

Radius of gyration: 12.81 Å; chains: 1; bounding box: 27×35×32 Å